Protein AF-A0A1I3B2P7-F1 (afdb_monomer_lite)

Radius of gyration: 24.44 Å; chains: 1; bounding box: 60×66×36 Å

Structure (mmCIF, N/CA/C/O backbone):
data_AF-A0A1I3B2P7-F1
#
_entry.id   AF-A0A1I3B2P7-F1
#
loop_
_atom_site.group_PDB
_atom_site.id
_atom_site.type_symbol
_atom_site.label_atom_id
_atom_site.label_alt_id
_atom_site.label_comp_id
_atom_site.label_asym_id
_atom_site.label_entity_id
_atom_site.label_seq_id
_atom_site.pdbx_PDB_ins_code
_atom_site.Cartn_x
_atom_site.Cartn_y
_atom_site.Cartn_z
_atom_site.occupancy
_atom_site.B_iso_or_equiv
_atom_site.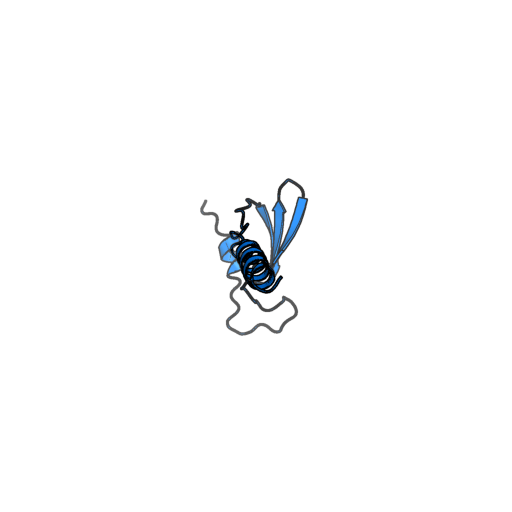auth_seq_id
_atom_site.auth_comp_id
_atom_site.auth_asym_id
_atom_site.auth_atom_id
_atom_site.pdbx_PDB_model_num
ATOM 1 N N . MET A 1 1 ? -36.899 -41.913 -15.372 1.00 57.94 1 MET A N 1
ATOM 2 C CA . MET A 1 1 ? -35.459 -41.606 -15.178 1.00 57.94 1 MET A CA 1
ATOM 3 C C . MET A 1 1 ? -34.858 -40.735 -16.290 1.00 57.94 1 MET A C 1
ATOM 5 O O . MET A 1 1 ? -34.172 -39.779 -15.966 1.00 57.94 1 MET A O 1
ATOM 9 N N . ARG A 1 2 ? -35.170 -40.957 -17.581 1.00 69.06 2 ARG A N 1
ATOM 10 C CA . ARG A 1 2 ? -34.572 -40.224 -18.729 1.00 69.06 2 ARG A CA 1
ATOM 11 C C . ARG A 1 2 ? -34.796 -38.696 -18.772 1.00 69.06 2 ARG A C 1
ATOM 13 O O . ARG A 1 2 ? -34.015 -37.999 -19.400 1.00 69.06 2 ARG A O 1
ATOM 20 N N . ARG A 1 3 ? -35.838 -38.174 -18.106 1.00 71.56 3 ARG A N 1
ATOM 21 C CA . ARG A 1 3 ? -36.138 -36.724 -18.011 1.00 71.56 3 ARG A CA 1
ATOM 22 C C . ARG A 1 3 ? -35.639 -36.057 -16.721 1.00 71.56 3 ARG A C 1
ATOM 24 O O . ARG A 1 3 ? -35.619 -34.840 -16.645 1.00 71.56 3 ARG A O 1
ATOM 31 N N . VAL A 1 4 ? -35.231 -36.847 -15.727 1.00 79.75 4 VAL A N 1
ATOM 32 C CA . VAL A 1 4 ? -34.809 -36.342 -14.405 1.00 79.75 4 VAL A CA 1
ATOM 33 C C . VAL A 1 4 ? -33.345 -35.903 -14.438 1.00 79.75 4 VAL A C 1
ATOM 35 O O . VAL A 1 4 ? -32.991 -34.888 -13.857 1.00 79.75 4 VAL A O 1
ATOM 38 N N . ILE A 1 5 ? -32.516 -36.623 -15.197 1.00 82.81 5 ILE A N 1
ATOM 39 C CA . ILE A 1 5 ? -31.091 -36.328 -15.387 1.00 82.81 5 ILE A CA 1
ATOM 40 C C . ILE A 1 5 ? -30.858 -34.933 -15.999 1.00 82.81 5 ILE A C 1
A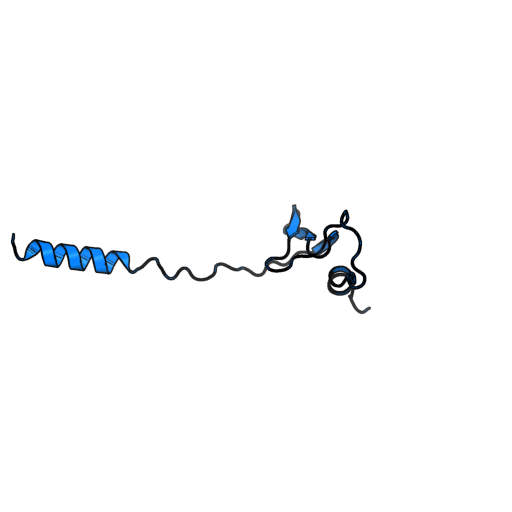TOM 42 O O . ILE A 1 5 ? -30.114 -34.166 -15.396 1.00 82.81 5 ILE A O 1
ATOM 46 N N . PRO A 1 6 ? -31.492 -34.536 -17.126 1.00 83.38 6 PRO A N 1
ATOM 47 C CA . PRO A 1 6 ? -31.262 -33.201 -17.683 1.00 83.38 6 PRO A CA 1
ATOM 48 C C . PRO A 1 6 ? -31.772 -32.081 -16.766 1.00 83.38 6 PRO A C 1
ATOM 50 O O . PRO A 1 6 ? -31.148 -31.028 -16.698 1.00 83.38 6 PRO A O 1
ATOM 53 N N . ALA A 1 7 ? -32.860 -32.312 -16.023 1.00 84.44 7 ALA A N 1
ATOM 54 C CA . ALA A 1 7 ? -33.366 -31.348 -15.048 1.00 84.44 7 ALA A CA 1
ATOM 55 C C . ALA A 1 7 ? -32.395 -31.169 -13.870 1.00 84.44 7 ALA A C 1
ATOM 57 O O . ALA A 1 7 ? -32.129 -30.044 -13.461 1.00 84.44 7 ALA A O 1
ATOM 58 N N . LEU A 1 8 ? -31.816 -32.266 -13.372 1.00 85.25 8 LEU A N 1
ATOM 59 C CA . LEU A 1 8 ? -30.810 -32.229 -12.313 1.00 85.25 8 LEU A CA 1
ATOM 60 C C . LEU A 1 8 ? -29.550 -31.480 -12.769 1.00 85.25 8 LEU A C 1
ATOM 62 O O . LEU A 1 8 ? -29.078 -30.606 -12.053 1.00 85.25 8 LEU A O 1
ATOM 66 N N . VAL A 1 9 ? -29.063 -31.764 -13.982 1.00 87.88 9 VAL A N 1
ATOM 67 C CA . VAL A 1 9 ? -27.894 -31.085 -14.568 1.00 87.88 9 VAL A CA 1
ATOM 68 C C . VAL A 1 9 ? -28.135 -29.579 -14.696 1.00 87.88 9 VAL A C 1
ATOM 70 O O . VAL A 1 9 ? -27.280 -28.787 -14.300 1.00 87.88 9 VAL A O 1
ATOM 73 N N . LEU A 1 10 ? -29.311 -29.170 -15.185 1.00 84.44 10 LEU A N 1
ATOM 74 C CA . LEU A 1 10 ? -29.662 -27.756 -15.329 1.00 84.44 10 LEU A CA 1
ATOM 75 C C . LEU A 1 10 ? -29.700 -27.035 -13.972 1.00 84.44 10 LEU A C 1
ATOM 77 O O . LEU A 1 10 ? -29.178 -25.931 -13.847 1.00 84.44 10 LEU A O 1
ATOM 81 N N . VAL A 1 11 ? -30.271 -27.676 -12.948 1.00 85.44 11 VAL A N 1
ATOM 82 C CA . VAL A 1 11 ? -30.323 -27.126 -11.585 1.00 85.44 11 VAL A CA 1
ATOM 83 C C . VAL A 1 11 ? -28.920 -27.005 -10.992 1.00 85.44 11 VAL A C 1
ATOM 85 O O . VAL A 1 11 ? -28.587 -25.963 -10.433 1.00 85.44 11 VAL A O 1
ATOM 88 N N . THR A 1 12 ? -28.068 -28.021 -11.156 1.00 81.62 12 THR A N 1
ATOM 89 C CA . THR A 1 12 ? -26.679 -27.954 -10.677 1.00 81.62 12 THR A CA 1
ATOM 90 C C . THR A 1 12 ? -25.860 -26.886 -11.400 1.00 81.62 12 THR A C 1
ATOM 92 O O . THR A 1 12 ? -25.067 -26.202 -10.762 1.00 81.62 12 THR A O 1
ATOM 95 N N . TYR A 1 13 ? -26.083 -26.691 -12.704 1.00 81.44 13 TYR A N 1
ATOM 96 C CA . TYR A 1 13 ? -25.395 -25.662 -13.483 1.00 81.44 13 TYR A CA 1
ATOM 97 C C . TYR A 1 13 ? -25.825 -24.253 -13.056 1.00 81.44 13 TYR A C 1
ATOM 99 O O . TYR A 1 13 ? -24.976 -23.401 -12.821 1.00 81.44 13 TYR A O 1
ATOM 107 N N . ALA A 1 14 ? -27.130 -24.029 -12.860 1.00 79.81 14 ALA A N 1
ATOM 108 C CA . ALA A 1 14 ? -27.656 -22.741 -12.413 1.00 79.81 14 ALA A CA 1
ATOM 109 C C . ALA A 1 14 ? -27.108 -22.329 -11.036 1.00 79.81 14 ALA A C 1
ATOM 111 O O . ALA A 1 14 ? -26.741 -21.169 -10.846 1.00 79.81 14 ALA A O 1
ATOM 112 N N . MET A 1 15 ? -26.989 -23.280 -10.103 1.00 75.06 15 MET A N 1
ATOM 113 C CA . MET A 1 15 ? -26.475 -23.029 -8.751 1.00 75.06 15 MET A CA 1
ATOM 114 C C . MET A 1 15 ? -24.967 -22.727 -8.716 1.00 75.06 15 MET A C 1
ATOM 116 O O . MET A 1 15 ? -24.509 -22.055 -7.797 1.00 75.06 15 MET A O 1
ATOM 120 N N . LEU A 1 16 ? -24.191 -23.176 -9.710 1.00 71.88 16 LEU A N 1
ATOM 121 C CA . LEU A 1 16 ? -22.736 -22.970 -9.750 1.00 71.88 16 LEU A CA 1
ATOM 122 C C . LEU A 1 16 ? -22.334 -21.578 -10.281 1.00 71.88 16 LEU A C 1
ATOM 124 O O . LEU A 1 16 ? -21.211 -21.131 -10.072 1.00 71.88 16 LEU A O 1
ATOM 128 N N . SER A 1 17 ? -23.256 -20.863 -10.929 1.00 66.56 17 SER A N 1
ATOM 129 C CA . SER A 1 17 ? -23.008 -19.550 -11.551 1.00 66.56 17 SER A CA 1
ATOM 130 C C . SER A 1 17 ? -22.820 -18.394 -10.552 1.00 66.56 17 SER A C 1
ATOM 132 O O . SER A 1 17 ? -22.433 -17.300 -10.953 1.00 66.56 17 SER A O 1
ATOM 134 N N . GLY A 1 18 ? -23.135 -18.597 -9.268 1.00 63.19 18 GLY A N 1
ATOM 135 C CA . GLY A 1 18 ? -23.291 -17.513 -8.289 1.00 63.19 18 GLY A CA 1
ATOM 136 C C . GLY A 1 18 ? -22.009 -16.977 -7.641 1.00 63.19 18 GLY A C 1
ATOM 137 O O . GLY A 1 18 ? -22.083 -15.982 -6.932 1.00 63.19 18 GLY A O 1
ATOM 138 N N . SER A 1 19 ? -20.846 -17.604 -7.848 1.00 62.78 19 SER A N 1
ATOM 139 C CA . SER A 1 19 ? -19.635 -17.309 -7.052 1.00 62.78 19 SER A CA 1
ATOM 140 C C . SER A 1 19 ? -18.552 -16.499 -7.773 1.00 62.78 19 SER A C 1
ATOM 142 O O . SER A 1 19 ? -17.476 -16.312 -7.217 1.00 62.78 19 SER A O 1
ATOM 144 N N . ILE A 1 20 ? -18.793 -16.034 -9.003 1.00 66.44 20 ILE A N 1
ATOM 145 C CA . ILE A 1 20 ? -17.729 -15.440 -9.842 1.00 66.44 20 ILE A CA 1
ATOM 146 C C . ILE A 1 20 ? -17.607 -13.915 -9.647 1.00 66.44 20 ILE A C 1
ATOM 148 O O . ILE A 1 20 ? -16.602 -13.320 -10.023 1.00 66.44 20 ILE A O 1
ATOM 152 N N . PHE A 1 21 ? -18.583 -13.273 -9.003 1.00 64.38 21 PHE A N 1
ATOM 153 C CA . PHE A 1 21 ? -18.568 -11.830 -8.752 1.00 64.38 21 PHE A CA 1
ATOM 154 C C . PHE A 1 21 ? -18.327 -11.551 -7.268 1.00 64.38 21 PHE A C 1
ATOM 156 O O . PHE A 1 21 ? -19.242 -11.187 -6.534 1.00 64.38 21 PHE A O 1
ATOM 163 N N . ALA A 1 22 ? -17.093 -11.761 -6.812 1.00 67.56 22 ALA A N 1
ATOM 164 C CA . ALA A 1 22 ? -16.647 -11.165 -5.560 1.00 67.56 22 ALA A CA 1
ATOM 165 C C . ALA A 1 22 ? -16.377 -9.677 -5.822 1.00 67.56 22 ALA A C 1
ATOM 167 O O . ALA A 1 22 ? -15.559 -9.339 -6.679 1.00 67.56 22 ALA A O 1
ATOM 168 N N . GLU A 1 23 ? -17.083 -8.787 -5.123 1.00 74.00 23 GLU A N 1
ATOM 169 C CA . GLU A 1 23 ? -16.747 -7.364 -5.148 1.00 74.00 23 GLU A CA 1
ATOM 170 C C . GLU A 1 23 ? -15.320 -7.168 -4.613 1.00 74.00 23 GLU A C 1
ATOM 172 O O . GLU A 1 23 ? -14.928 -7.850 -3.657 1.00 74.00 23 GLU A O 1
ATOM 177 N N . PRO A 1 24 ? -14.522 -6.260 -5.204 1.00 74.12 24 PRO A N 1
ATOM 178 C CA . PRO A 1 24 ? -13.203 -5.952 -4.678 1.00 74.12 24 PRO A CA 1
ATOM 179 C C . PRO A 1 24 ? -13.351 -5.424 -3.247 1.00 74.12 24 PRO A C 1
ATOM 181 O O . PRO A 1 24 ? -13.869 -4.334 -3.022 1.00 74.12 24 PRO A O 1
ATOM 184 N N . ASN A 1 25 ? -12.895 -6.208 -2.267 1.00 77.19 25 ASN A N 1
ATOM 185 C CA . ASN A 1 25 ? -12.886 -5.827 -0.855 1.00 77.19 25 ASN A CA 1
ATOM 186 C C . ASN A 1 25 ? -11.673 -4.928 -0.557 1.00 77.19 25 ASN A C 1
ATOM 188 O O . ASN A 1 25 ? -10.874 -5.211 0.332 1.00 77.19 25 ASN A O 1
ATOM 192 N N . SER A 1 26 ? -11.474 -3.874 -1.352 1.00 81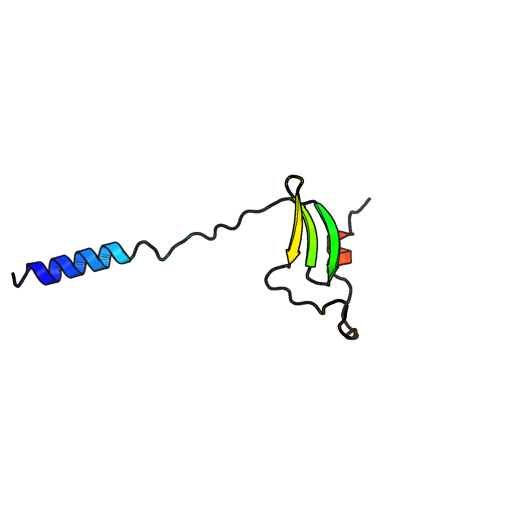.12 26 SER A N 1
ATOM 193 C CA . SER A 1 26 ? -10.471 -2.864 -1.034 1.00 81.12 26 SER A CA 1
ATOM 194 C C . SER A 1 26 ? -11.083 -1.860 -0.062 1.00 81.12 26 SER A C 1
ATOM 196 O O . SER A 1 26 ? -12.133 -1.265 -0.306 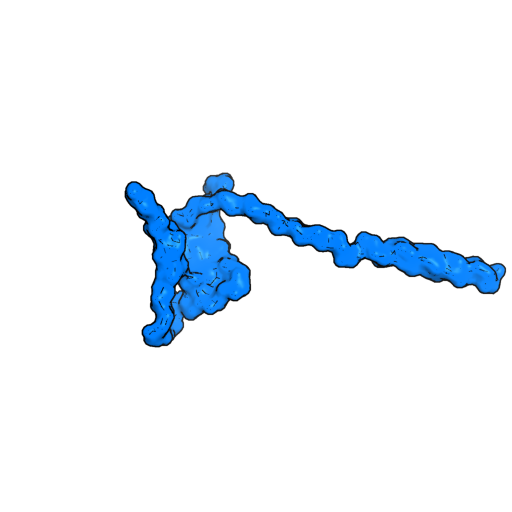1.00 81.12 26 SER A O 1
ATOM 198 N N . LYS A 1 27 ? -10.427 -1.681 1.082 1.00 86.50 27 LYS A N 1
ATOM 199 C CA . LYS A 1 27 ? -10.786 -0.669 2.073 1.00 86.50 27 LYS A CA 1
ATOM 200 C C . LYS A 1 27 ? -9.696 0.393 2.087 1.00 86.50 27 LYS A C 1
ATOM 202 O O . LYS A 1 27 ? -8.516 0.064 2.141 1.00 86.50 27 LYS A O 1
ATOM 207 N N . VAL A 1 28 ? -10.093 1.664 2.067 1.00 87.56 28 VAL A N 1
ATOM 208 C CA . VAL A 1 28 ? -9.161 2.765 2.328 1.00 87.56 28 VAL A CA 1
ATOM 209 C C . VAL A 1 28 ? -8.797 2.727 3.806 1.00 87.56 28 VAL A C 1
ATOM 211 O O . VAL A 1 28 ? -9.680 2.822 4.665 1.00 87.56 28 VAL A O 1
ATOM 214 N N . VAL A 1 29 ? -7.507 2.597 4.099 1.00 88.06 29 VAL A N 1
ATOM 215 C CA . VAL A 1 29 ? -6.991 2.677 5.464 1.00 88.06 29 VAL A CA 1
ATOM 216 C C . VAL A 1 29 ? -6.157 3.940 5.616 1.00 88.06 29 VAL A C 1
ATOM 218 O O . VAL A 1 29 ? -5.429 4.327 4.705 1.00 88.06 29 VAL A O 1
ATOM 221 N N . HIS A 1 30 ? -6.312 4.609 6.756 1.00 90.56 30 HIS A N 1
ATOM 222 C CA . HIS A 1 30 ? -5.532 5.791 7.096 1.00 90.56 30 HIS A CA 1
ATOM 223 C C . HIS A 1 30 ? -4.398 5.355 8.016 1.00 90.56 30 HIS A C 1
ATOM 225 O O . HIS A 1 30 ? -4.649 4.750 9.055 1.00 90.56 30 HIS A O 1
ATOM 231 N N . ALA A 1 31 ? -3.167 5.669 7.633 1.00 91.56 31 ALA A N 1
ATOM 232 C CA . ALA A 1 31 ? -1.974 5.333 8.393 1.00 91.56 31 ALA A CA 1
ATOM 233 C C . ALA A 1 31 ? -0.996 6.511 8.362 1.00 91.56 31 ALA A C 1
ATOM 235 O O . ALA A 1 31 ? -0.993 7.307 7.419 1.00 91.56 31 ALA A O 1
ATOM 236 N N . GLN A 1 32 ? -0.170 6.630 9.397 1.00 93.06 32 GLN A N 1
ATOM 237 C CA . GLN A 1 32 ? 0.893 7.629 9.444 1.00 93.06 32 GLN A CA 1
ATOM 238 C C . GLN A 1 32 ? 2.194 7.007 8.950 1.00 93.06 32 GLN A C 1
ATOM 240 O O . GLN A 1 32 ? 2.656 6.023 9.520 1.00 93.06 32 GLN A O 1
ATOM 245 N N . VAL A 1 33 ? 2.816 7.598 7.931 1.00 92.44 33 VAL A N 1
ATOM 246 C CA . VAL A 1 33 ? 4.152 7.178 7.490 1.00 92.44 33 VAL A CA 1
ATOM 247 C C . VAL A 1 33 ? 5.176 7.585 8.544 1.00 92.44 33 VAL A C 1
ATOM 249 O O . VAL A 1 33 ? 5.261 8.754 8.914 1.00 92.44 33 VAL A O 1
ATOM 252 N N . LEU A 1 34 ? 5.945 6.613 9.028 1.00 92.62 34 LEU A N 1
ATOM 253 C CA . LEU A 1 34 ? 6.997 6.825 10.020 1.00 92.62 34 LEU A CA 1
ATOM 254 C C . LEU A 1 34 ? 8.386 6.807 9.390 1.00 92.62 34 LEU A C 1
ATOM 256 O O . LEU A 1 34 ? 9.265 7.560 9.801 1.00 92.62 34 LEU A O 1
ATOM 260 N N . GLN A 1 35 ? 8.586 5.939 8.400 1.00 90.06 35 GLN A N 1
ATOM 261 C CA . GLN A 1 35 ? 9.859 5.786 7.713 1.00 90.06 35 GLN A CA 1
ATOM 262 C C . GLN A 1 35 ? 9.630 5.304 6.284 1.00 90.06 35 GLN A C 1
ATOM 264 O O . GLN A 1 35 ? 8.768 4.468 6.028 1.00 90.06 35 GLN A O 1
ATOM 269 N N . ILE A 1 36 ? 10.449 5.798 5.364 1.00 88.62 36 ILE A N 1
ATOM 270 C CA . ILE A 1 36 ? 10.552 5.276 4.001 1.00 88.62 36 ILE A CA 1
ATOM 271 C C . ILE A 1 36 ? 11.760 4.358 3.982 1.00 88.62 36 ILE A C 1
ATOM 273 O O . ILE A 1 36 ? 12.829 4.767 4.440 1.00 88.62 36 ILE A O 1
ATOM 277 N N . VAL A 1 37 ? 11.577 3.120 3.532 1.00 87.25 37 VAL A N 1
ATOM 278 C CA . VAL A 1 37 ? 12.668 2.142 3.532 1.00 87.25 37 VAL A CA 1
ATOM 279 C C . VAL A 1 37 ? 13.290 2.026 2.153 1.00 87.25 37 VAL A C 1
ATOM 281 O O . VAL A 1 37 ? 14.502 2.161 2.052 1.00 87.25 37 VAL A O 1
ATOM 284 N N . ASP A 1 38 ? 12.464 1.897 1.117 1.00 84.12 38 ASP A N 1
ATOM 285 C CA . ASP A 1 38 ? 12.891 1.793 -0.281 1.00 84.12 38 ASP A CA 1
ATOM 286 C C . ASP A 1 38 ? 11.924 2.588 -1.176 1.00 84.12 38 ASP A C 1
ATOM 288 O O . ASP A 1 38 ? 10.995 3.232 -0.682 1.00 84.12 38 ASP A O 1
ATOM 292 N N . GLY A 1 39 ? 12.120 2.568 -2.497 1.00 82.75 39 GLY A N 1
ATOM 293 C CA . GLY A 1 39 ? 11.289 3.338 -3.432 1.00 82.75 39 GLY A CA 1
ATOM 294 C C . GLY A 1 39 ? 9.827 2.877 -3.544 1.00 82.75 39 GLY A C 1
ATOM 295 O O . GLY A 1 39 ? 9.006 3.628 -4.069 1.00 82.75 39 GLY A O 1
ATOM 296 N N . ASP A 1 40 ? 9.493 1.690 -3.029 1.00 88.62 40 ASP A N 1
ATOM 297 C CA . ASP A 1 40 ? 8.146 1.105 -3.017 1.00 88.62 40 ASP A CA 1
ATOM 298 C C . ASP A 1 40 ? 7.685 0.659 -1.613 1.00 88.62 40 ASP A C 1
ATOM 300 O O . ASP A 1 40 ? 6.595 0.108 -1.462 1.00 88.62 40 ASP A O 1
ATOM 304 N N . SER A 1 41 ? 8.505 0.869 -0.580 1.00 91.38 41 SER A N 1
ATOM 305 C CA . SER A 1 41 ? 8.317 0.261 0.739 1.00 91.38 41 SER A CA 1
ATOM 306 C C . SER A 1 41 ? 8.377 1.301 1.855 1.00 91.38 41 SER A C 1
ATOM 308 O O . SER A 1 41 ? 9.358 2.035 1.998 1.00 91.38 41 SER A O 1
ATOM 310 N N . VAL A 1 42 ? 7.345 1.327 2.701 1.00 92.62 42 VAL A N 1
ATOM 311 C CA . VAL A 1 42 ? 7.209 2.257 3.834 1.00 92.62 42 VAL A CA 1
ATOM 312 C C . VAL A 1 42 ? 6.881 1.525 5.129 1.00 92.62 42 VAL A C 1
ATOM 314 O O . VAL A 1 42 ? 6.181 0.516 5.138 1.00 92.62 42 VAL A O 1
ATOM 317 N N . THR A 1 43 ? 7.357 2.065 6.244 1.00 94.31 43 THR A N 1
ATOM 318 C CA . THR A 1 43 ? 6.889 1.705 7.583 1.00 94.31 43 THR A CA 1
ATOM 319 C C . THR A 1 43 ? 5.832 2.713 8.008 1.00 94.31 43 THR A C 1
ATOM 321 O O . THR A 1 43 ? 6.088 3.923 8.021 1.00 94.31 43 THR A O 1
ATOM 324 N N . VAL A 1 44 ? 4.655 2.221 8.381 1.00 94.94 44 VAL A N 1
ATOM 325 C CA . VAL A 1 44 ? 3.515 3.034 8.807 1.00 94.94 44 VAL A CA 1
ATOM 326 C C . VAL A 1 44 ? 3.047 2.641 10.205 1.00 94.94 44 VAL A C 1
ATOM 328 O O . VAL A 1 44 ? 3.241 1.511 10.643 1.00 94.94 44 VAL A O 1
ATOM 331 N N . SER A 1 45 ? 2.421 3.587 10.902 1.00 94.75 45 SER A N 1
ATOM 332 C CA . SER A 1 45 ? 1.601 3.326 12.084 1.00 94.75 45 SER A CA 1
ATOM 333 C C . SER A 1 45 ? 0.137 3.271 11.669 1.00 94.75 45 SER A C 1
ATOM 335 O O . SER A 1 45 ? -0.386 4.246 11.116 1.00 94.75 45 SER A O 1
ATOM 337 N 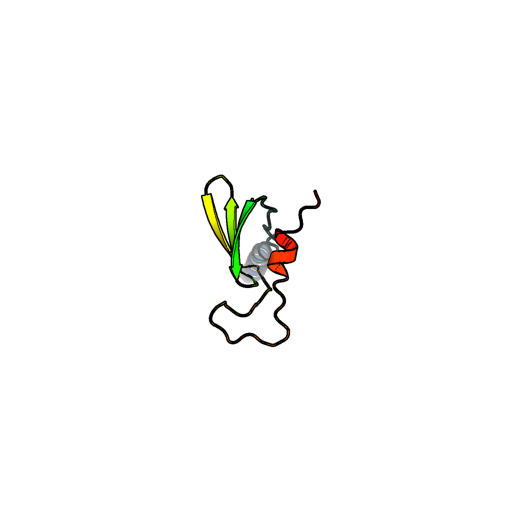N . MET A 1 46 ? -0.512 2.142 11.930 1.00 91.06 46 MET A N 1
ATOM 338 C CA . MET A 1 46 ? -1.914 1.885 11.618 1.00 91.06 46 MET A CA 1
ATOM 339 C C . MET A 1 46 ? -2.561 1.234 12.837 1.00 91.06 46 MET A C 1
ATOM 341 O O . MET A 1 46 ? -2.052 0.249 13.354 1.00 91.06 46 MET A O 1
ATOM 345 N N . ASP A 1 47 ? -3.631 1.837 13.358 1.00 87.06 47 ASP A N 1
ATOM 346 C CA . ASP A 1 47 ? -4.332 1.359 14.563 1.00 87.06 47 ASP A CA 1
ATOM 347 C C . ASP A 1 47 ? -3.423 1.125 15.797 1.00 87.06 47 ASP A C 1
ATOM 349 O O . ASP A 1 47 ? -3.744 0.352 16.697 1.00 87.06 47 ASP A O 1
ATOM 353 N N . GLY A 1 48 ? -2.293 1.842 15.875 1.00 86.50 48 GLY A N 1
ATOM 354 C CA . GLY A 1 48 ? -1.309 1.723 16.958 1.00 86.50 48 GLY A CA 1
ATOM 355 C C . GLY A 1 48 ? -0.287 0.597 16.773 1.00 86.50 48 GLY A C 1
ATOM 356 O O . GLY A 1 48 ? 0.594 0.445 17.620 1.00 86.50 48 GLY A O 1
ATOM 357 N N . GLU A 1 49 ? -0.370 -0.153 15.675 1.00 92.38 49 GLU A N 1
ATOM 358 C CA . GLU A 1 49 ? 0.599 -1.168 15.278 1.00 92.38 49 GLU A CA 1
ATOM 359 C C . GLU A 1 49 ? 1.541 -0.636 14.190 1.00 92.38 49 GLU A C 1
ATOM 361 O O . GLU A 1 49 ? 1.189 0.232 13.387 1.00 92.38 49 GLU A O 1
ATOM 366 N N . LEU A 1 50 ? 2.780 -1.132 14.206 1.00 94.25 50 LEU A N 1
ATOM 367 C CA . LEU A 1 50 ? 3.797 -0.797 13.217 1.00 94.25 50 LEU A CA 1
ATOM 368 C C . LEU A 1 50 ? 3.789 -1.846 12.114 1.00 94.25 50 LEU A C 1
ATOM 370 O O . LEU A 1 50 ? 4.149 -2.998 12.351 1.00 94.25 50 LEU A O 1
ATOM 374 N N . GLU A 1 51 ? 3.460 -1.425 10.900 1.00 94.50 51 GLU A N 1
ATOM 375 C CA . GLU A 1 51 ? 3.427 -2.304 9.738 1.00 94.50 51 GLU A CA 1
ATOM 376 C C . GLU A 1 51 ? 4.390 -1.828 8.652 1.00 94.50 51 GLU A C 1
ATOM 378 O O . GLU A 1 51 ? 4.532 -0.631 8.388 1.00 94.50 51 GLU A O 1
ATOM 383 N N . ARG A 1 52 ? 5.050 -2.784 7.990 1.00 93.50 52 ARG A N 1
ATOM 384 C CA . ARG A 1 52 ? 5.806 -2.532 6.760 1.00 93.50 52 ARG A CA 1
ATOM 385 C C . ARG A 1 52 ? 4.896 -2.820 5.572 1.00 93.50 52 ARG A C 1
ATOM 387 O O . ARG A 1 52 ? 4.491 -3.962 5.371 1.00 93.50 52 ARG A O 1
ATOM 394 N N . VAL A 1 53 ? 4.627 -1.800 4.768 1.00 92.38 53 VAL A N 1
ATOM 395 C CA . VAL A 1 53 ? 3.753 -1.870 3.596 1.00 92.38 53 VAL A CA 1
ATOM 396 C C . VAL A 1 53 ? 4.586 -1.696 2.334 1.00 92.38 53 VAL A C 1
ATOM 398 O O . VAL A 1 53 ? 5.360 -0.746 2.220 1.00 92.38 53 VAL A O 1
ATOM 401 N N . ARG A 1 54 ? 4.394 -2.609 1.380 1.00 91.81 54 ARG A N 1
ATOM 402 C CA . ARG A 1 54 ? 4.927 -2.505 0.020 1.00 91.81 54 ARG A CA 1
ATOM 403 C C . ARG A 1 54 ? 3.810 -2.069 -0.920 1.00 91.81 54 ARG A C 1
ATOM 405 O O . ARG A 1 54 ? 2.708 -2.615 -0.861 1.00 91.81 54 ARG A O 1
ATOM 412 N N . LEU A 1 55 ? 4.074 -1.064 -1.743 1.00 90.31 55 LEU A N 1
ATOM 413 C CA . LEU A 1 55 ? 3.108 -0.514 -2.682 1.00 90.31 55 LEU A CA 1
ATOM 414 C C . LEU A 1 55 ? 2.838 -1.536 -3.790 1.00 90.31 55 LEU A C 1
ATOM 416 O O . LEU A 1 55 ? 3.752 -1.979 -4.479 1.00 90.31 55 LEU A O 1
ATOM 420 N N . ALA A 1 56 ? 1.574 -1.924 -3.951 1.00 89.06 56 ALA A N 1
ATOM 421 C CA . ALA A 1 56 ? 1.176 -2.807 -5.040 1.00 89.06 56 ALA A CA 1
ATOM 422 C C . ALA A 1 56 ? 1.403 -2.118 -6.395 1.00 89.06 56 ALA A C 1
ATOM 424 O O . ALA A 1 56 ? 1.209 -0.909 -6.519 1.00 89.06 56 ALA A O 1
ATOM 425 N N . ASP A 1 57 ? 1.798 -2.904 -7.397 1.00 87.38 57 ASP A N 1
ATOM 426 C CA . ASP A 1 57 ? 2.036 -2.472 -8.783 1.00 87.38 57 ASP A CA 1
ATOM 427 C C . ASP A 1 57 ? 3.151 -1.423 -8.980 1.00 87.38 57 ASP A C 1
ATOM 429 O O . ASP A 1 57 ? 3.335 -0.917 -10.089 1.00 87.38 57 ASP A O 1
ATOM 433 N N . ILE A 1 58 ? 3.929 -1.127 -7.935 1.00 84.31 58 ILE A N 1
ATOM 434 C CA . ILE A 1 58 ? 5.136 -0.303 -7.995 1.00 84.31 58 ILE A CA 1
ATOM 435 C C . ILE A 1 58 ? 6.332 -1.207 -7.693 1.00 84.31 58 ILE A C 1
ATOM 437 O O . ILE A 1 58 ? 6.367 -1.851 -6.650 1.00 84.31 58 ILE A O 1
ATOM 441 N N . ASP A 1 59 ? 7.303 -1.243 -8.605 1.00 82.81 59 ASP A N 1
ATOM 442 C CA . ASP A 1 59 ? 8.582 -1.930 -8.419 1.00 82.81 59 ASP A CA 1
ATOM 443 C C . ASP A 1 59 ? 9.692 -0.885 -8.510 1.00 82.81 59 ASP A C 1
ATOM 445 O O . ASP A 1 59 ? 9.851 -0.222 -9.541 1.00 82.81 59 ASP A O 1
ATOM 449 N N . ALA A 1 60 ? 10.399 -0.679 -7.404 1.00 82.88 60 ALA A N 1
ATOM 450 C CA . ALA A 1 60 ? 11.492 0.275 -7.314 1.00 82.88 60 ALA A CA 1
ATOM 451 C C . ALA A 1 60 ? 12.790 -0.452 -6.953 1.00 82.88 60 ALA A C 1
ATOM 453 O O . ALA A 1 60 ? 12.745 -1.437 -6.214 1.00 82.88 60 ALA A O 1
ATOM 454 N N . PRO A 1 61 ? 13.952 0.039 -7.423 1.00 73.25 61 PRO A N 1
ATOM 455 C CA . PRO A 1 61 ? 15.228 -0.505 -6.999 1.00 73.25 61 PRO A CA 1
ATOM 456 C C . PRO A 1 61 ? 15.354 -0.517 -5.473 1.00 73.25 61 PRO A C 1
ATOM 458 O O . PRO A 1 61 ? 15.083 0.484 -4.804 1.00 73.25 61 PRO A O 1
ATOM 461 N N . GLU A 1 62 ? 15.768 -1.660 -4.936 1.00 77.56 62 GLU A N 1
ATOM 462 C CA . GLU A 1 62 ? 16.043 -1.825 -3.505 1.00 77.56 62 GLU A CA 1
ATOM 463 C C . GLU A 1 62 ? 17.311 -1.041 -3.126 1.00 77.56 62 GLU A C 1
ATOM 465 O O . GLU A 1 62 ? 18.197 -0.847 -3.964 1.00 77.56 62 GLU A O 1
ATOM 470 N N . HIS A 1 63 ? 17.448 -0.632 -1.861 1.00 68.62 63 HIS A N 1
ATOM 471 C CA . HIS A 1 63 ? 18.569 0.207 -1.409 1.00 68.62 63 HIS A CA 1
ATOM 472 C C . HIS A 1 63 ? 19.972 -0.342 -1.740 1.00 68.62 63 HIS A C 1
ATOM 474 O O . HIS A 1 63 ? 20.903 0.427 -1.978 1.00 68.62 63 HIS A O 1
ATOM 480 N N . ASP A 1 64 ? 20.117 -1.668 -1.792 1.00 74.75 64 ASP A N 1
ATOM 481 C CA . ASP A 1 64 ? 21.390 -2.346 -2.061 1.00 74.75 64 ASP A CA 1
ATOM 482 C C . ASP A 1 64 ? 21.699 -2.508 -3.564 1.00 74.75 64 ASP A C 1
ATOM 484 O O . ASP A 1 64 ? 22.719 -3.095 -3.941 1.00 74.75 64 ASP A O 1
ATOM 488 N N . GLN A 1 65 ? 20.831 -2.010 -4.447 1.00 70.19 65 GLN A N 1
ATOM 489 C CA . GLN A 1 65 ? 21.038 -2.054 -5.891 1.00 70.19 65 GLN A CA 1
ATOM 490 C C . GLN A 1 65 ? 21.837 -0.835 -6.381 1.00 70.19 65 GLN A C 1
ATOM 492 O O . GLN A 1 65 ? 21.721 0.263 -5.834 1.00 70.19 65 GLN A O 1
ATOM 497 N N . PRO A 1 66 ? 22.682 -0.994 -7.417 1.00 72.56 66 PRO A N 1
ATOM 498 C CA . PRO A 1 66 ? 23.446 0.120 -7.957 1.00 72.56 66 PRO A CA 1
ATOM 499 C C . PRO A 1 66 ? 22.494 1.199 -8.499 1.00 72.56 66 PRO A C 1
ATOM 501 O O . PRO A 1 66 ? 21.597 0.866 -9.277 1.00 72.56 66 PRO A O 1
ATOM 504 N N . PRO A 1 67 ? 22.690 2.480 -8.134 1.00 62.19 67 PRO A N 1
ATOM 505 C CA . PRO A 1 67 ? 21.769 3.544 -8.504 1.00 62.19 67 PRO A CA 1
ATOM 506 C C . PRO A 1 67 ? 21.739 3.691 -10.022 1.00 62.19 67 PRO A C 1
ATOM 508 O O . PRO A 1 67 ? 22.770 3.957 -10.653 1.00 62.19 67 PRO A O 1
ATOM 511 N N . SER A 1 68 ? 20.560 3.538 -10.623 1.00 60.44 68 SER A N 1
ATOM 512 C CA . SER A 1 68 ? 20.378 3.942 -12.006 1.00 60.44 68 SER A CA 1
ATOM 513 C C . SER A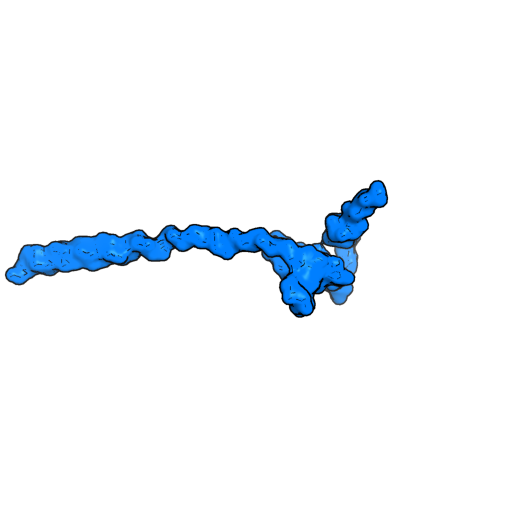 1 68 ? 20.254 5.470 -12.026 1.00 60.44 68 SER A C 1
ATOM 515 O O . SER A 1 68 ? 19.761 6.099 -11.091 1.00 60.44 68 SER A O 1
ATOM 517 N N . THR A 1 69 ? 20.768 6.126 -13.065 1.00 56.88 69 THR A N 1
ATOM 518 C CA . THR A 1 69 ? 20.939 7.595 -13.107 1.00 56.88 69 THR A CA 1
ATOM 519 C C . THR A 1 69 ? 19.610 8.386 -13.080 1.00 56.88 69 THR A C 1
ATOM 521 O O . THR A 1 69 ? 19.626 9.609 -13.192 1.00 56.88 69 THR A O 1
ATOM 524 N N . GLN A 1 70 ? 18.458 7.718 -12.942 1.00 55.12 70 GLN A N 1
ATOM 525 C CA . GLN A 1 70 ? 17.113 8.305 -12.937 1.00 55.12 70 GLN A CA 1
ATOM 526 C C . GLN A 1 70 ? 16.260 7.949 -11.706 1.00 55.12 70 GLN A C 1
ATOM 528 O O . GLN A 1 70 ? 15.089 8.326 -11.664 1.00 55.12 70 GLN A O 1
ATOM 533 N N . ASP A 1 71 ? 16.831 7.330 -10.671 1.00 54.09 71 ASP A N 1
ATOM 534 C CA . ASP A 1 71 ? 16.087 6.975 -9.456 1.00 54.09 71 ASP A CA 1
ATOM 535 C C . ASP A 1 71 ? 15.983 8.178 -8.510 1.00 54.09 71 ASP A C 1
ATOM 537 O O . ASP A 1 71 ? 16.719 8.344 -7.538 1.00 54.09 71 ASP A O 1
ATOM 541 N N . SER A 1 72 ? 15.071 9.090 -8.839 1.00 54.22 72 SER A N 1
ATOM 542 C CA . SER A 1 72 ? 14.667 10.154 -7.920 1.00 54.22 72 SER A CA 1
ATOM 543 C C . SER A 1 72 ? 13.887 9.543 -6.748 1.00 54.22 72 SER A C 1
ATOM 545 O O . SER A 1 72 ? 13.038 8.682 -6.991 1.00 54.22 72 SER A O 1
ATOM 547 N N . PRO A 1 73 ? 14.065 10.006 -5.493 1.00 64.38 73 PRO A N 1
ATOM 548 C CA . PRO A 1 73 ? 13.323 9.498 -4.341 1.00 64.38 73 PRO A CA 1
ATOM 549 C C . PRO A 1 73 ? 11.893 10.070 -4.340 1.00 64.38 73 PRO A C 1
ATOM 551 O O . PRO A 1 73 ? 11.515 10.867 -3.483 1.00 64.38 73 PRO A O 1
ATOM 554 N N . CYS A 1 74 ? 11.097 9.713 -5.351 1.00 68.69 74 CYS A N 1
ATOM 555 C CA . CYS A 1 74 ? 9.752 10.240 -5.583 1.00 68.69 74 CYS A CA 1
ATOM 556 C C . CYS A 1 74 ? 8.821 9.942 -4.401 1.00 68.69 74 CYS A C 1
ATOM 558 O O . CYS A 1 74 ? 8.054 10.815 -4.000 1.00 68.69 74 CYS A O 1
ATOM 560 N N . LEU A 1 75 ? 8.967 8.767 -3.777 1.00 73.56 75 LEU A N 1
ATOM 561 C CA . LEU A 1 75 ? 8.197 8.392 -2.592 1.00 73.56 75 LEU A CA 1
ATOM 562 C C . LEU A 1 75 ? 8.513 9.294 -1.388 1.00 73.56 75 LEU A C 1
ATOM 564 O O . LEU A 1 75 ? 7.606 9.714 -0.672 1.00 73.56 75 LEU A O 1
ATOM 568 N N . THR A 1 76 ? 9.777 9.692 -1.223 1.00 69.94 76 THR A N 1
ATOM 569 C CA . THR A 1 76 ? 10.190 10.669 -0.203 1.00 69.94 76 THR A CA 1
ATOM 570 C C . THR A 1 76 ? 9.585 12.038 -0.435 1.00 69.94 76 THR A C 1
ATOM 572 O O . THR A 1 76 ? 9.105 12.657 0.514 1.00 69.94 76 THR A O 1
ATOM 575 N N . TYR A 1 77 ? 9.533 12.494 -1.683 1.00 70.00 77 TYR A N 1
ATOM 576 C CA . TYR A 1 77 ? 8.844 13.739 -2.004 1.00 70.00 77 TYR A CA 1
ATOM 577 C C . TYR A 1 77 ? 7.331 13.637 -1.773 1.00 70.00 77 TYR A C 1
ATOM 579 O O . TYR A 1 77 ? 6.762 14.549 -1.184 1.00 70.00 77 TYR A O 1
ATOM 587 N N . ALA A 1 78 ? 6.694 12.530 -2.161 1.00 74.50 78 ALA A N 1
ATOM 588 C CA . ALA A 1 78 ? 5.251 12.336 -2.032 1.00 74.50 78 ALA A CA 1
ATOM 589 C C . ALA A 1 78 ? 4.778 12.222 -0.572 1.00 74.50 78 ALA A C 1
ATOM 591 O O . ALA A 1 78 ? 3.739 12.776 -0.218 1.00 74.50 78 ALA A O 1
ATOM 592 N N . CYS A 1 79 ? 5.535 11.533 0.286 1.00 72.38 79 CYS A N 1
ATOM 593 C CA . CYS A 1 79 ? 5.197 11.385 1.704 1.00 72.38 79 CYS A CA 1
ATOM 594 C C . CYS A 1 79 ? 5.706 12.548 2.576 1.00 72.38 79 CYS A C 1
ATOM 596 O O . CYS A 1 79 ? 5.156 12.782 3.649 1.00 72.38 79 CYS A O 1
ATOM 598 N N . GLY A 1 80 ? 6.749 13.268 2.142 1.00 62.50 80 GLY A N 1
ATOM 599 C CA . GLY A 1 80 ? 7.397 14.341 2.904 1.00 62.50 80 GLY A CA 1
ATOM 600 C C . GLY A 1 80 ? 6.926 15.764 2.582 1.00 62.50 80 GLY A C 1
ATOM 601 O O . GLY A 1 80 ? 7.271 16.692 3.312 1.00 62.50 80 GLY A O 1
ATOM 602 N N . SER A 1 81 ? 6.146 15.979 1.517 1.00 53.25 81 SER A N 1
ATOM 603 C CA . SER A 1 81 ? 5.627 17.305 1.163 1.00 53.25 81 SER A CA 1
ATOM 604 C C . SER A 1 81 ? 4.326 17.638 1.904 1.00 53.25 81 SER A C 1
ATOM 606 O O . SER A 1 81 ? 3.250 17.690 1.310 1.00 53.25 81 SER A O 1
ATOM 608 N N . THR A 1 82 ? 4.406 17.907 3.204 1.00 45.12 82 THR A N 1
ATOM 609 C CA . THR A 1 82 ? 3.401 18.758 3.858 1.00 45.12 82 THR A CA 1
ATOM 610 C C . THR A 1 82 ? 3.766 20.222 3.591 1.00 45.12 82 THR A C 1
ATOM 612 O O . THR A 1 82 ? 4.864 20.628 3.985 1.00 45.12 82 THR A O 1
ATOM 615 N N . PRO A 1 83 ? 2.915 21.039 2.938 1.00 42.84 83 PRO A N 1
ATOM 616 C CA . PRO A 1 83 ? 3.103 22.482 2.978 1.00 42.84 83 PRO A CA 1
ATOM 617 C C . PRO A 1 83 ? 2.888 22.947 4.425 1.00 42.84 83 PRO A C 1
ATOM 619 O O . PRO A 1 83 ? 1.930 22.521 5.072 1.00 42.84 83 PRO A O 1
ATOM 622 N N . ASN A 1 84 ? 3.815 23.768 4.928 1.00 42.97 84 ASN A N 1
ATOM 623 C CA . ASN A 1 84 ? 3.571 24.613 6.103 1.00 42.97 84 ASN A CA 1
ATOM 624 C C . ASN A 1 84 ? 2.375 25.536 5.846 1.00 42.97 84 ASN A C 1
ATOM 626 O O . ASN A 1 84 ? 2.268 26.025 4.695 1.00 42.97 84 ASN A O 1
#

Foldseek 3Di:
DVVVVVVVVVVVVVVVPPPPDDDPPDDDFDWQFDDDQFLQWTWTQGPNDTDIDGHPPDDGDGPPDDDDPPPDSVVCCVNVDDDD

pLDDT: mean 77.75, std 13.31, range [42.84, 94.94]

Sequence (84 aa):
MRRVIPALVLVTYAMLSGSIFAEPNSKVVHAQVLQIVDGDSVTVSMDGELERVRLADIDAPEHDQPPSTQDSPCLTYACGSTPN

Secondary structure (DSSP, 8-state):
-TTHHHHHHHHHHHHHGGGS-----------EEEEEEETTEEEEEETTEEEEEEPTT-----TTSPPPTT---HHHHHHH----